Protein AF-A0A7S1GMF2-F1 (afdb_monomer_lite)

Sequence (152 aa):
KDNNDNNNSNNNSRNGNDNDNTVSCKKMVDQWVQRVVEALVEAIVDGGHGHALPLRMSVHAGSELGRHRSVVVVETAAKKLRNVLRTNHGNRITQPVSVGTHHRDMERRNNNNTARRREKKKKMMTTTTTTTTHRSKQNELDDDDDDDDDDD

Foldseek 3Di:
DDDDDDDPPPDPDDDDPPPPVVVVLVVVLVVVLVVVVVVVLCCVPVVVDDPPDPDDDDDAFDDPQLPDSRVVSQVVSLVVNVVCVVVCVPVSDPDDDDGDDDRVNVVVVVVVVVVVVVVVVVVVVVVVVVVVVVVPPPPDDPDDDDDDDDDD

Structure (mmCIF, N/CA/C/O backbone):
data_AF-A0A7S1GMF2-F1
#
_entry.id   AF-A0A7S1GMF2-F1
#
loop_
_atom_site.group_PDB
_atom_site.id
_atom_site.type_symbol
_atom_site.label_atom_id
_atom_site.label_alt_id
_atom_site.label_comp_id
_atom_site.label_asym_id
_atom_site.label_entity_id
_atom_site.label_seq_id
_atom_site.pdbx_PDB_ins_code
_atom_site.Cartn_x
_atom_site.Cartn_y
_atom_site.Cartn_z
_atom_site.occupancy
_atom_site.B_iso_or_equiv
_atom_site.auth_seq_id
_atom_site.auth_comp_id
_atom_site.auth_asym_id
_atom_site.auth_atom_id
_atom_site.pdbx_PDB_model_num
ATOM 1 N N . LYS A 1 1 ? 54.609 15.857 26.424 1.00 47.34 1 LYS A N 1
ATOM 2 C CA . LYS A 1 1 ? 53.405 15.068 26.070 1.00 47.34 1 LYS A CA 1
ATOM 3 C C . LYS A 1 1 ? 52.887 15.684 24.793 1.00 47.34 1 LYS A C 1
ATOM 5 O O . LYS A 1 1 ? 52.194 16.691 24.844 1.00 47.34 1 LYS A O 1
ATOM 10 N N . ASP A 1 2 ? 53.380 15.142 23.692 1.00 51.19 2 ASP A N 1
ATOM 11 C CA . ASP A 1 2 ? 53.156 15.624 22.339 1.00 51.19 2 ASP A CA 1
ATOM 12 C C . ASP A 1 2 ? 51.834 15.039 21.849 1.00 51.19 2 ASP A C 1
ATOM 14 O O . ASP A 1 2 ? 51.677 13.818 21.842 1.00 51.19 2 ASP A O 1
ATOM 18 N N . ASN A 1 3 ? 50.877 15.890 21.485 1.00 52.62 3 ASN A N 1
ATOM 19 C CA . ASN A 1 3 ? 49.625 15.442 20.885 1.00 52.62 3 ASN A CA 1
ATOM 20 C C . ASN A 1 3 ? 49.677 15.730 19.386 1.00 52.62 3 ASN A C 1
ATOM 22 O O . ASN A 1 3 ? 49.635 16.876 18.943 1.00 52.62 3 ASN A O 1
ATOM 26 N N . ASN A 1 4 ? 49.840 14.642 18.641 1.00 55.91 4 ASN A N 1
ATOM 27 C CA . ASN A 1 4 ? 49.896 14.557 17.195 1.00 55.91 4 ASN A CA 1
ATOM 28 C C . ASN A 1 4 ? 48.521 14.104 16.681 1.00 55.91 4 ASN A C 1
ATOM 30 O O . ASN A 1 4 ? 48.264 12.903 16.594 1.00 55.91 4 ASN A O 1
ATOM 34 N N . ASP A 1 5 ? 47.642 15.051 16.359 1.00 57.25 5 ASP A N 1
ATOM 35 C CA . ASP A 1 5 ? 46.330 14.758 15.775 1.00 57.25 5 ASP A CA 1
ATOM 36 C C . ASP A 1 5 ? 46.407 14.830 14.241 1.00 57.25 5 ASP A C 1
ATOM 38 O O . ASP A 1 5 ? 46.141 15.849 13.601 1.00 57.25 5 ASP A O 1
ATOM 42 N N . ASN A 1 6 ? 46.799 13.700 13.649 1.00 53.56 6 ASN A N 1
ATOM 43 C CA . ASN A 1 6 ? 46.755 13.439 12.211 1.00 53.56 6 ASN A CA 1
ATOM 44 C C . ASN A 1 6 ? 45.298 13.324 11.722 1.00 53.56 6 ASN A C 1
ATOM 46 O O . ASN A 1 6 ? 44.706 12.244 11.742 1.00 53.56 6 ASN A O 1
ATOM 50 N N . ASN A 1 7 ? 44.730 14.416 11.208 1.00 50.44 7 ASN A N 1
ATOM 51 C CA . ASN A 1 7 ? 43.455 14.394 10.485 1.00 50.44 7 ASN A CA 1
ATOM 52 C C . ASN A 1 7 ? 43.673 14.097 8.992 1.00 50.44 7 ASN A C 1
ATOM 54 O O . ASN A 1 7 ? 43.777 14.995 8.158 1.00 50.44 7 ASN A O 1
ATOM 58 N N . ASN A 1 8 ? 43.698 12.810 8.643 1.00 47.75 8 ASN A N 1
ATOM 59 C CA . ASN A 1 8 ? 43.629 12.331 7.262 1.00 47.75 8 ASN A CA 1
ATOM 60 C C . ASN A 1 8 ? 42.171 12.364 6.758 1.00 47.75 8 ASN A C 1
ATOM 62 O O . ASN A 1 8 ? 41.467 11.356 6.773 1.00 47.75 8 ASN A O 1
ATOM 66 N N . SER A 1 9 ? 41.701 13.540 6.334 1.00 46.06 9 SER A N 1
ATOM 67 C CA . SER A 1 9 ? 40.405 13.697 5.658 1.00 46.06 9 SER A CA 1
ATOM 68 C C . SER A 1 9 ? 40.548 13.433 4.162 1.00 46.06 9 SER A C 1
ATOM 70 O O . SER A 1 9 ? 40.660 14.362 3.367 1.00 46.06 9 SER A O 1
ATOM 72 N N . ASN A 1 10 ? 40.523 12.161 3.769 1.00 47.66 10 ASN A N 1
ATOM 73 C CA . ASN A 1 10 ? 40.473 11.768 2.363 1.00 47.66 10 ASN A CA 1
ATOM 74 C C . ASN A 1 10 ? 39.023 11.436 1.964 1.00 47.66 10 ASN A C 1
ATOM 76 O O . ASN A 1 10 ? 38.638 10.274 1.843 1.00 47.66 10 ASN A O 1
ATOM 80 N N . ASN A 1 11 ? 38.191 12.470 1.797 1.00 49.81 11 ASN A N 1
ATOM 81 C CA . ASN A 1 11 ? 36.831 12.323 1.276 1.00 49.81 11 ASN A CA 1
ATOM 82 C C . ASN A 1 11 ? 36.843 12.493 -0.246 1.00 49.81 11 ASN A C 1
ATOM 84 O O . ASN A 1 11 ? 36.820 13.604 -0.774 1.00 49.81 11 ASN A O 1
ATOM 88 N N . ASN A 1 12 ? 36.860 11.354 -0.942 1.00 46.38 12 ASN A N 1
ATOM 89 C CA . ASN A 1 12 ? 36.607 11.251 -2.375 1.00 46.38 12 ASN A CA 1
ATOM 90 C C . ASN A 1 12 ? 35.232 11.849 -2.713 1.00 46.38 12 ASN A C 1
ATOM 92 O O . ASN A 1 12 ? 34.189 11.226 -2.513 1.00 46.38 12 ASN A O 1
ATOM 96 N N . SER A 1 13 ? 35.250 13.062 -3.261 1.00 44.28 13 SER A N 1
ATOM 97 C CA . SER A 1 13 ? 34.088 13.747 -3.817 1.00 44.28 13 SER A CA 1
ATOM 98 C C . SER A 1 13 ? 33.723 13.136 -5.173 1.00 44.28 13 SER A C 1
ATOM 100 O O . SER A 1 13 ? 34.251 13.501 -6.222 1.00 44.28 13 SER A O 1
ATOM 102 N N . ARG A 1 14 ? 32.820 12.158 -5.151 1.00 52.12 14 ARG A N 1
ATOM 103 C CA . ARG A 1 14 ? 32.025 11.726 -6.306 1.00 52.12 14 ARG A CA 1
ATOM 104 C C . ARG A 1 14 ? 30.611 11.487 -5.794 1.00 52.12 14 ARG A C 1
ATOM 106 O O . ARG A 1 14 ? 30.434 10.535 -5.048 1.00 52.12 14 ARG A O 1
ATOM 113 N N . ASN A 1 15 ? 29.663 12.369 -6.132 1.00 47.38 15 ASN A N 1
ATOM 114 C CA . ASN A 1 15 ? 28.238 12.066 -6.386 1.00 47.38 15 ASN A CA 1
ATOM 115 C C . ASN A 1 15 ? 27.406 13.360 -6.439 1.00 47.38 15 ASN A C 1
ATOM 117 O O . ASN A 1 15 ? 26.922 13.844 -5.420 1.00 47.38 15 ASN A O 1
ATOM 121 N N . GLY A 1 16 ? 27.244 13.918 -7.643 1.00 46.31 16 GLY A N 1
ATOM 122 C CA . GLY A 1 16 ? 26.504 15.166 -7.876 1.00 46.31 16 GLY A CA 1
ATOM 123 C C . GLY A 1 16 ? 25.083 15.020 -8.436 1.00 46.31 16 GLY A C 1
ATOM 124 O O . GLY A 1 16 ? 24.374 16.014 -8.459 1.00 46.31 16 GLY A O 1
ATOM 125 N N . ASN A 1 17 ? 24.632 13.829 -8.860 1.00 51.97 17 ASN A N 1
ATOM 126 C CA . ASN A 1 17 ? 23.404 13.707 -9.677 1.00 51.97 17 ASN A CA 1
ATOM 127 C C . ASN A 1 17 ? 22.287 12.806 -9.103 1.00 51.97 17 ASN A C 1
ATOM 129 O O . ASN A 1 17 ? 21.201 12.752 -9.676 1.00 51.97 17 ASN A O 1
ATOM 133 N N . ASP A 1 18 ? 22.489 12.131 -7.967 1.00 55.88 18 ASP A N 1
ATOM 134 C CA . ASP A 1 18 ? 21.492 11.190 -7.411 1.00 55.88 18 ASP A CA 1
ATOM 135 C C . ASP A 1 18 ? 20.452 11.847 -6.477 1.00 55.88 18 ASP A C 1
ATOM 137 O O . ASP A 1 18 ? 19.441 11.238 -6.103 1.00 55.88 18 ASP A O 1
ATOM 141 N N . ASN A 1 19 ? 20.668 13.107 -6.092 1.00 57.34 19 ASN A N 1
ATOM 142 C CA . ASN A 1 19 ? 19.848 13.770 -5.076 1.00 57.34 19 ASN A CA 1
ATOM 143 C C . ASN A 1 19 ? 18.507 14.300 -5.617 1.00 57.34 19 ASN A C 1
ATOM 145 O O . ASN A 1 19 ? 17.500 14.200 -4.920 1.00 57.34 19 ASN A O 1
ATOM 149 N N . ASP A 1 20 ? 18.422 14.764 -6.865 1.00 59.22 20 ASP A N 1
ATOM 150 C CA . ASP A 1 20 ? 17.176 15.373 -7.367 1.00 59.22 20 ASP A CA 1
ATOM 151 C C . ASP A 1 20 ? 16.055 14.351 -7.613 1.00 59.22 20 ASP A C 1
ATOM 153 O O . ASP A 1 20 ? 14.899 14.552 -7.220 1.00 59.22 20 ASP A O 1
ATOM 157 N N . ASN A 1 21 ? 16.393 13.185 -8.170 1.00 58.94 21 ASN A N 1
ATOM 158 C CA . ASN A 1 21 ? 15.409 12.127 -8.415 1.00 58.94 21 ASN A CA 1
ATOM 159 C C . ASN A 1 21 ? 14.924 11.463 -7.118 1.00 58.94 21 ASN A C 1
ATOM 161 O O . ASN A 1 21 ? 13.754 11.078 -7.006 1.00 58.94 21 ASN A O 1
ATOM 165 N N . THR A 1 22 ? 15.794 11.352 -6.113 1.00 61.22 22 THR A N 1
ATOM 166 C CA . THR A 1 22 ? 15.423 10.794 -4.806 1.00 61.22 22 THR A CA 1
ATOM 167 C C . THR A 1 22 ? 14.557 11.761 -3.999 1.00 61.22 22 THR A C 1
ATOM 169 O O . THR A 1 22 ? 13.625 11.316 -3.322 1.00 61.22 22 THR A O 1
ATOM 172 N N . VAL A 1 23 ? 14.787 13.074 -4.106 1.00 61.94 23 VAL A N 1
ATOM 173 C CA . VAL A 1 23 ? 13.938 14.108 -3.486 1.00 61.94 23 VAL A CA 1
ATOM 174 C C . VAL A 1 23 ? 12.536 14.122 -4.106 1.00 61.94 23 VAL A C 1
ATOM 176 O O . VAL A 1 23 ? 11.550 14.199 -3.369 1.00 61.94 23 VAL A O 1
ATOM 179 N N . SER A 1 24 ? 12.422 13.966 -5.428 1.00 74.12 24 SER A N 1
ATOM 180 C CA . SER A 1 24 ? 11.127 13.903 -6.125 1.00 74.12 24 SER A CA 1
ATOM 181 C C . SER A 1 24 ? 10.275 12.704 -5.680 1.00 74.12 24 SER A C 1
ATOM 183 O O . SER A 1 24 ? 9.110 12.859 -5.302 1.00 74.12 24 SER A O 1
ATOM 185 N N . CYS A 1 25 ? 10.872 11.508 -5.606 1.00 76.25 25 CYS A N 1
ATOM 186 C CA . CYS A 1 25 ? 10.158 10.302 -5.174 1.00 76.25 25 CYS A CA 1
ATOM 187 C C . CYS A 1 25 ? 9.702 10.384 -3.709 1.00 76.25 25 CYS A C 1
ATOM 189 O O . CYS A 1 25 ? 8.600 9.950 -3.380 1.00 76.25 25 CYS A O 1
ATOM 191 N N . LYS A 1 26 ? 10.521 10.962 -2.819 1.00 83.19 26 LYS A N 1
ATOM 192 C CA . LYS A 1 26 ? 10.165 11.129 -1.399 1.00 83.19 26 LYS A CA 1
ATOM 193 C C . LYS A 1 26 ? 8.951 12.042 -1.218 1.00 83.19 26 LYS A C 1
ATOM 195 O O . LYS A 1 26 ? 8.027 11.657 -0.509 1.00 83.19 26 LYS A O 1
ATOM 200 N N . LYS A 1 27 ? 8.926 13.192 -1.904 1.00 87.38 27 LYS A N 1
ATOM 201 C CA . LYS A 1 27 ? 7.793 14.134 -1.870 1.00 87.38 27 LYS A CA 1
ATOM 202 C C . LYS A 1 27 ? 6.501 13.486 -2.369 1.00 87.38 27 LYS A C 1
ATOM 204 O O . LYS A 1 27 ? 5.459 13.635 -1.738 1.00 87.38 27 LYS A O 1
ATOM 209 N N . MET A 1 28 ? 6.579 12.728 -3.464 1.00 87.00 28 MET A N 1
ATOM 210 C CA . MET A 1 28 ? 5.437 11.982 -4.001 1.00 87.00 28 MET A CA 1
ATOM 211 C C . MET A 1 28 ? 4.890 10.971 -2.988 1.00 87.00 28 MET A C 1
ATOM 213 O O . MET A 1 28 ? 3.681 10.895 -2.779 1.00 87.00 28 MET A O 1
ATOM 217 N N . VAL A 1 29 ? 5.779 10.221 -2.332 1.00 92.19 29 VAL A N 1
ATOM 218 C CA . VAL A 1 29 ? 5.395 9.259 -1.294 1.00 92.19 29 VAL A CA 1
ATOM 219 C C . VAL A 1 29 ? 4.685 9.953 -0.131 1.00 92.19 29 VAL A C 1
ATOM 221 O O . VAL A 1 29 ? 3.663 9.455 0.331 1.00 92.19 29 VAL A O 1
ATOM 224 N N . ASP A 1 30 ? 5.192 11.096 0.330 1.00 92.44 30 ASP A N 1
ATOM 225 C CA . ASP A 1 30 ? 4.580 11.826 1.446 1.00 92.44 30 ASP A CA 1
ATOM 226 C C . ASP A 1 30 ? 3.169 12.312 1.101 1.00 92.44 30 ASP A C 1
ATOM 228 O O . ASP A 1 30 ? 2.238 12.119 1.882 1.00 92.44 30 ASP A O 1
ATOM 232 N N . GLN A 1 31 ? 2.977 12.838 -0.111 1.00 92.25 31 GLN A N 1
ATOM 233 C CA . GLN A 1 31 ? 1.653 13.229 -0.603 1.00 92.25 31 GLN A CA 1
ATOM 234 C C . GLN A 1 31 ? 0.685 12.044 -0.680 1.00 92.25 31 GLN A C 1
ATOM 236 O O . GLN A 1 31 ? -0.489 12.176 -0.340 1.00 92.25 31 GLN A O 1
ATOM 241 N N . TRP A 1 32 ? 1.165 10.879 -1.118 1.00 93.06 32 TRP A N 1
ATOM 242 C CA . TRP A 1 32 ? 0.355 9.665 -1.182 1.00 93.06 32 TRP A CA 1
ATOM 243 C C . TRP A 1 32 ? -0.083 9.190 0.194 1.00 93.06 32 TRP A C 1
ATOM 245 O O . TRP A 1 32 ? -1.263 8.916 0.394 1.00 93.06 32 TRP A O 1
ATOM 255 N N . VAL A 1 33 ? 0.857 9.107 1.137 1.00 93.44 33 VAL A N 1
ATOM 256 C CA . VAL A 1 33 ? 0.568 8.678 2.509 1.00 93.44 33 VAL A CA 1
ATOM 257 C C . VAL A 1 33 ? -0.452 9.615 3.147 1.00 93.44 33 VAL A C 1
ATOM 259 O O . VAL A 1 33 ? -1.418 9.131 3.729 1.00 93.44 33 VAL A O 1
ATOM 262 N N . GLN A 1 34 ? -0.286 10.929 2.979 1.00 93.25 34 GLN A N 1
ATOM 263 C CA . GLN A 1 34 ? -1.212 11.912 3.532 1.00 93.25 34 GLN A CA 1
ATOM 264 C C . GLN A 1 34 ? -2.638 11.717 3.003 1.00 93.25 34 GLN A C 1
ATOM 266 O O . GLN A 1 34 ? -3.564 11.571 3.796 1.00 93.25 34 GLN A O 1
ATOM 271 N N . ARG A 1 35 ? -2.807 11.632 1.677 1.00 93.12 35 ARG A N 1
ATOM 272 C CA . ARG A 1 35 ? -4.125 11.440 1.045 1.00 93.12 35 ARG A CA 1
ATOM 273 C C . ARG A 1 35 ? -4.786 10.127 1.448 1.00 93.12 35 ARG A C 1
ATOM 275 O O . ARG A 1 35 ? -5.992 10.070 1.641 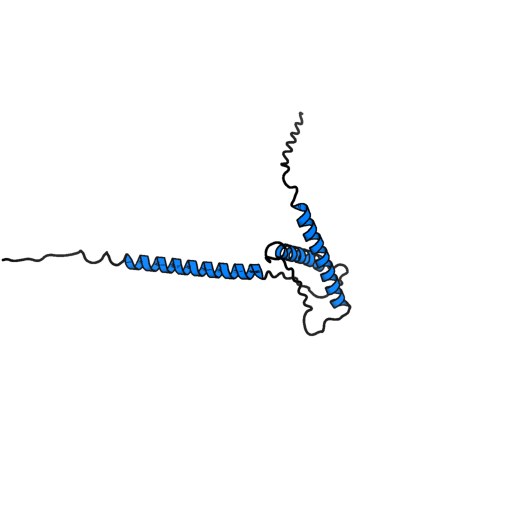1.00 93.12 35 ARG A O 1
ATOM 282 N N . VAL A 1 36 ? -3.991 9.067 1.572 1.00 92.38 36 VAL A N 1
ATOM 283 C CA . VAL A 1 36 ? -4.460 7.747 2.001 1.00 92.38 36 VAL A CA 1
ATOM 284 C C . VAL A 1 36 ? -4.975 7.783 3.435 1.00 92.38 36 VAL A C 1
ATOM 286 O O . VAL A 1 36 ? -6.029 7.224 3.716 1.00 92.38 36 VAL A O 1
ATOM 289 N N . VAL A 1 37 ? -4.245 8.426 4.345 1.00 90.81 37 VAL A N 1
ATOM 290 C CA . VAL A 1 37 ? -4.657 8.531 5.750 1.00 90.81 37 VAL A CA 1
ATOM 291 C C . VAL A 1 37 ? -5.900 9.401 5.883 1.00 90.81 37 VAL A C 1
ATOM 293 O O . VAL A 1 37 ? -6.812 9.030 6.610 1.00 90.81 37 VAL A O 1
ATOM 296 N N . GLU A 1 38 ? -5.960 10.519 5.167 1.00 90.19 38 GLU A N 1
ATOM 297 C CA . GLU A 1 38 ? -7.126 11.402 5.155 1.00 90.19 38 GLU A CA 1
ATOM 298 C C . GLU A 1 38 ? -8.382 10.664 4.680 1.00 90.19 38 GLU A C 1
ATOM 300 O O . GLU A 1 38 ? -9.345 10.576 5.437 1.00 90.19 38 GLU A O 1
ATOM 305 N N . ALA A 1 39 ? -8.317 10.010 3.516 1.00 89.25 39 ALA A N 1
ATOM 306 C CA . ALA A 1 39 ? -9.428 9.226 2.978 1.00 89.25 39 ALA A CA 1
ATOM 307 C C . ALA A 1 39 ? -9.826 8.051 3.889 1.00 89.25 39 ALA A C 1
ATOM 309 O O . ALA A 1 39 ? -11.004 7.726 4.019 1.00 89.25 39 ALA A O 1
ATOM 310 N N . LEU A 1 40 ? -8.850 7.397 4.532 1.00 87.69 40 LEU A N 1
ATOM 311 C CA . LEU A 1 40 ? -9.123 6.316 5.478 1.00 87.69 40 LEU A CA 1
ATOM 312 C C . LEU A 1 40 ? -9.898 6.830 6.691 1.00 87.69 40 LEU A C 1
ATOM 314 O O . LEU A 1 40 ? -10.838 6.183 7.141 1.00 87.69 40 LEU A O 1
ATOM 318 N N . VAL A 1 41 ? -9.483 7.968 7.239 1.00 87.81 41 VAL A N 1
ATOM 319 C CA . VAL A 1 41 ? -10.109 8.512 8.438 1.00 87.81 41 VAL A CA 1
ATOM 320 C C . VAL A 1 41 ? -11.478 9.109 8.131 1.00 87.81 41 VAL A C 1
ATOM 322 O O . VAL A 1 41 ? -12.388 8.904 8.924 1.00 87.81 41 VAL A O 1
ATOM 325 N N . GLU A 1 42 ? -11.644 9.776 6.991 1.00 87.31 42 GLU A N 1
ATOM 326 C CA . GLU A 1 42 ? -12.950 10.221 6.489 1.00 87.31 42 GLU A CA 1
ATOM 327 C C . GLU A 1 42 ? -13.912 9.031 6.379 1.00 87.31 42 GLU A C 1
ATOM 329 O O . GLU A 1 42 ? -14.986 9.036 6.974 1.00 87.31 42 GLU A O 1
ATOM 334 N N . ALA A 1 43 ? -13.476 7.935 5.747 1.00 85.25 43 ALA A N 1
ATOM 335 C CA . ALA A 1 43 ? -14.290 6.729 5.633 1.00 85.25 43 ALA A CA 1
ATOM 336 C C . ALA A 1 43 ? -14.696 6.145 7.000 1.00 85.25 43 ALA A C 1
ATOM 338 O O . ALA A 1 43 ? -15.823 5.669 7.129 1.00 85.25 43 ALA A O 1
ATOM 339 N N . ILE A 1 44 ? -13.797 6.188 7.995 1.00 83.81 44 ILE A N 1
ATOM 340 C CA . ILE A 1 44 ? -14.040 5.686 9.359 1.00 83.81 44 ILE A CA 1
ATOM 341 C C . ILE A 1 44 ? -14.989 6.582 10.153 1.00 83.81 44 ILE A C 1
ATOM 343 O O . ILE A 1 44 ? -15.884 6.077 10.831 1.00 83.81 44 ILE A O 1
ATOM 347 N N . VAL A 1 45 ? -14.770 7.895 10.114 1.00 82.50 45 VAL A N 1
ATOM 348 C CA . VAL A 1 45 ? -15.491 8.861 10.952 1.00 82.50 45 VAL A CA 1
ATOM 349 C C . VAL A 1 45 ? -16.862 9.176 10.369 1.00 82.50 45 VAL A C 1
ATOM 351 O O . VAL A 1 45 ? -17.846 9.149 11.104 1.00 82.50 45 VAL A O 1
ATOM 354 N N . ASP A 1 46 ? -16.940 9.408 9.060 1.00 80.56 46 ASP A N 1
ATOM 355 C CA . ASP A 1 46 ? -18.181 9.820 8.398 1.00 80.56 46 ASP A CA 1
ATOM 356 C C . ASP A 1 46 ? -19.078 8.621 8.040 1.00 80.56 46 ASP A C 1
ATOM 358 O O . ASP A 1 46 ? -20.193 8.785 7.548 1.00 80.56 46 ASP A O 1
ATOM 362 N N . GLY A 1 47 ? -18.628 7.393 8.332 1.00 70.19 47 GLY A N 1
ATOM 363 C CA . GLY A 1 47 ? -19.479 6.202 8.330 1.00 70.19 47 GLY A CA 1
ATOM 364 C C . GLY A 1 47 ? -19.906 5.714 6.943 1.00 70.19 47 GLY A C 1
ATOM 365 O O . GLY A 1 4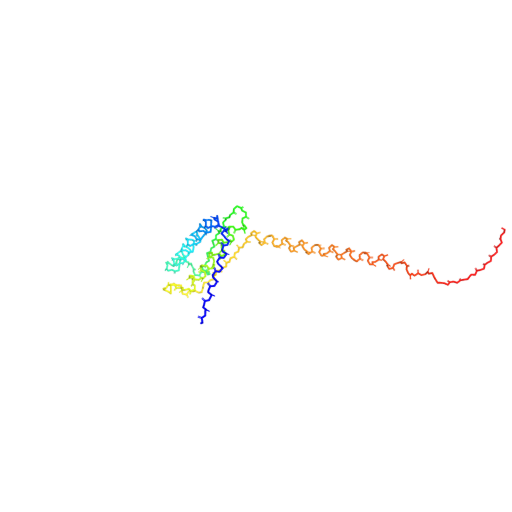7 ? -20.898 4.999 6.822 1.00 70.19 47 GLY A O 1
ATOM 366 N N . GLY A 1 48 ? -19.154 6.053 5.891 1.00 66.94 48 GLY A N 1
ATOM 367 C CA . GLY A 1 48 ? -19.459 5.661 4.507 1.00 66.94 48 GLY A CA 1
ATOM 368 C C . GLY A 1 48 ? -19.234 4.176 4.183 1.00 66.94 48 GLY A C 1
ATOM 369 O O . GLY A 1 48 ? -19.550 3.727 3.080 1.00 66.94 48 GLY A O 1
ATOM 370 N N . HIS A 1 49 ? -18.680 3.395 5.113 1.00 67.81 49 HIS A N 1
ATOM 371 C CA . HIS A 1 49 ? -18.427 1.970 4.925 1.00 67.81 49 HIS A CA 1
ATOM 372 C C . HIS A 1 49 ? -19.530 1.107 5.559 1.00 67.81 49 HIS A C 1
ATOM 374 O O . HIS A 1 49 ? -19.779 1.140 6.764 1.00 67.81 49 HIS A O 1
ATOM 380 N N . GLY A 1 50 ? -20.219 0.313 4.738 1.00 65.00 50 GLY A N 1
ATOM 381 C CA . GLY A 1 50 ? -21.264 -0.592 5.223 1.00 65.00 50 GLY A CA 1
ATOM 382 C C . GLY A 1 50 ? -20.732 -1.673 6.177 1.00 65.00 50 GLY A C 1
ATOM 383 O O . GLY A 1 50 ? -19.550 -2.004 6.176 1.00 65.00 50 GLY A O 1
ATOM 384 N N . HIS A 1 51 ? -21.628 -2.289 6.951 1.00 66.25 51 HIS A N 1
ATOM 385 C CA . HIS A 1 51 ? -21.304 -3.319 7.955 1.00 66.25 51 HIS A CA 1
ATOM 386 C C . HIS A 1 51 ? -20.793 -4.661 7.399 1.00 66.25 51 HIS A C 1
ATOM 388 O O . HIS A 1 51 ? -20.442 -5.550 8.170 1.00 66.25 51 HIS A O 1
ATOM 394 N N . ALA A 1 52 ? -20.795 -4.853 6.080 1.00 63.59 52 ALA A N 1
ATOM 395 C CA . ALA A 1 52 ? -20.665 -6.184 5.498 1.00 63.59 52 ALA A CA 1
ATOM 396 C C . ALA A 1 52 ? -19.218 -6.704 5.424 1.00 63.59 52 ALA A C 1
ATOM 398 O O . ALA A 1 52 ? -19.028 -7.918 5.409 1.00 63.59 52 ALA A O 1
ATOM 399 N N . LEU A 1 53 ? -18.198 -5.834 5.357 1.00 67.44 53 LEU A N 1
ATOM 400 C CA . LEU A 1 53 ? -16.803 -6.236 5.123 1.00 67.44 53 LEU A CA 1
ATOM 401 C C . LEU A 1 53 ? -15.797 -5.232 5.722 1.00 67.44 53 LEU A C 1
ATOM 403 O O . LEU A 1 53 ? -16.108 -4.044 5.806 1.00 67.44 53 LEU A O 1
ATOM 407 N N . PRO A 1 54 ? -14.571 -5.668 6.080 1.00 78.25 54 PRO A N 1
ATOM 408 C CA . PRO A 1 54 ? -13.502 -4.757 6.479 1.00 78.25 54 PRO A CA 1
ATOM 409 C C . PRO A 1 54 ? -13.229 -3.716 5.389 1.00 78.25 54 PRO A C 1
ATOM 411 O O . PRO A 1 54 ? -13.108 -4.069 4.211 1.00 78.25 54 PRO A O 1
ATOM 414 N N . LEU A 1 55 ? -13.080 -2.448 5.780 1.00 84.31 55 LEU A N 1
ATOM 415 C CA . LEU A 1 55 ? -12.728 -1.374 4.855 1.00 84.31 55 LEU A CA 1
ATOM 416 C C . LEU A 1 55 ? -11.404 -1.705 4.152 1.00 84.31 55 LEU A C 1
ATOM 418 O O . LEU A 1 55 ? -10.363 -1.866 4.793 1.00 84.31 55 LEU A O 1
ATOM 422 N N . ARG A 1 56 ? -11.438 -1.802 2.819 1.00 88.00 56 ARG A N 1
ATOM 423 C CA . ARG A 1 56 ? -10.262 -2.123 2.005 1.00 88.00 56 ARG A CA 1
ATOM 424 C C . ARG A 1 56 ? -9.999 -1.029 0.984 1.00 88.00 56 ARG A C 1
ATOM 426 O O . ARG A 1 56 ? -10.841 -0.740 0.144 1.00 88.00 56 ARG A O 1
ATOM 433 N N . MET A 1 57 ? -8.785 -0.492 1.006 1.00 89.31 57 MET A N 1
ATOM 434 C CA . MET A 1 57 ? -8.299 0.480 0.029 1.00 89.31 57 MET A CA 1
ATOM 435 C C . MET A 1 57 ? -7.138 -0.119 -0.766 1.00 89.31 57 MET A C 1
ATOM 437 O O . MET A 1 57 ? -6.300 -0.839 -0.224 1.00 89.31 57 MET A O 1
ATOM 441 N N . SER A 1 58 ? -7.094 0.136 -2.073 1.00 91.56 58 SER A N 1
ATOM 442 C CA . SER A 1 58 ? -6.036 -0.357 -2.961 1.00 91.56 58 SER A CA 1
ATOM 443 C C . SER A 1 58 ? -5.469 0.790 -3.784 1.00 91.56 58 SER A C 1
ATOM 445 O O . SER A 1 58 ? -6.167 1.379 -4.604 1.00 91.56 58 SER A O 1
ATOM 447 N N . VAL A 1 59 ? -4.188 1.089 -3.571 1.00 91.12 59 VAL A N 1
ATOM 448 C CA . VAL A 1 59 ? -3.471 2.174 -4.248 1.00 91.12 59 VAL A CA 1
ATOM 449 C C . VAL A 1 59 ? -2.485 1.573 -5.240 1.00 91.12 59 VAL A C 1
ATOM 451 O O . VAL A 1 59 ? -1.741 0.651 -4.907 1.00 91.12 59 VAL A O 1
ATOM 454 N N . HIS A 1 60 ? -2.484 2.086 -6.467 1.00 90.88 60 HIS A N 1
ATOM 455 C CA . HIS A 1 60 ? -1.689 1.546 -7.565 1.00 90.88 60 HIS A CA 1
ATOM 456 C C . HIS A 1 60 ? -0.633 2.557 -8.007 1.00 90.88 60 HIS A C 1
ATOM 458 O O . HIS A 1 60 ? -0.976 3.681 -8.358 1.00 90.88 60 HIS A O 1
ATOM 464 N N . ALA A 1 61 ? 0.636 2.140 -8.043 1.00 87.81 61 ALA A N 1
ATOM 465 C CA . ALA A 1 61 ? 1.735 2.923 -8.607 1.00 87.81 61 ALA A CA 1
ATOM 466 C C . ALA A 1 61 ? 2.182 2.346 -9.947 1.00 87.81 61 ALA A C 1
ATOM 468 O O . ALA A 1 61 ? 2.609 1.194 -10.028 1.00 87.81 61 ALA A O 1
ATOM 469 N N . GLY A 1 62 ? 2.106 3.167 -10.993 1.00 86.38 62 GLY A N 1
ATOM 470 C CA . GLY A 1 62 ? 2.573 2.832 -12.331 1.00 86.38 62 GLY A CA 1
ATOM 471 C C . GLY A 1 62 ? 3.926 3.466 -12.634 1.00 86.38 62 GLY A C 1
ATOM 472 O O . GLY A 1 62 ? 4.195 4.608 -12.279 1.00 86.38 62 GLY A O 1
ATOM 473 N N . SER A 1 63 ? 4.784 2.724 -13.324 1.00 85.31 63 SER A N 1
ATOM 474 C CA . SER A 1 63 ? 5.955 3.264 -14.021 1.00 85.31 63 SER A CA 1
ATOM 475 C C . SER A 1 63 ? 6.111 2.490 -15.321 1.00 85.31 63 SER A C 1
ATOM 477 O O . SER A 1 63 ? 5.793 1.306 -15.307 1.00 85.31 63 SER A O 1
ATOM 479 N N . GLU A 1 64 ? 6.663 3.087 -16.376 1.00 82.88 64 GLU A N 1
ATOM 480 C CA . GLU A 1 64 ? 6.784 2.475 -17.720 1.00 82.88 64 GLU A CA 1
ATOM 481 C C . GLU A 1 64 ? 7.181 0.986 -17.729 1.00 82.88 64 GLU A C 1
ATOM 483 O O . GLU A 1 64 ? 6.579 0.194 -18.441 1.00 82.88 64 GLU A O 1
ATOM 488 N N . LEU A 1 65 ? 8.160 0.585 -16.908 1.00 77.06 65 LEU A N 1
ATOM 489 C CA . LEU A 1 65 ? 8.630 -0.806 -16.821 1.00 77.06 65 LEU A CA 1
ATOM 490 C C . LEU A 1 65 ? 8.205 -1.549 -15.544 1.00 77.06 65 LEU A C 1
ATOM 492 O O . LEU A 1 65 ? 8.651 -2.673 -15.336 1.00 77.06 65 LEU A O 1
ATOM 496 N N . GLY A 1 66 ? 7.442 -0.913 -14.650 1.00 73.56 66 GLY A N 1
ATOM 497 C CA . GLY A 1 66 ? 6.906 -1.528 -13.421 1.00 73.56 66 GLY A CA 1
ATOM 498 C C . GLY A 1 66 ? 7.918 -2.106 -12.412 1.00 73.56 66 GLY A C 1
ATOM 499 O O . GLY A 1 66 ? 7.540 -2.901 -11.557 1.00 73.56 66 GLY A O 1
ATOM 500 N N . ARG A 1 67 ? 9.217 -1.776 -12.517 1.00 76.94 67 ARG A N 1
ATOM 501 C CA . ARG A 1 67 ? 10.297 -2.519 -11.821 1.00 76.94 67 ARG A CA 1
ATOM 502 C C . ARG A 1 67 ? 11.113 -1.743 -10.797 1.00 76.94 67 ARG A C 1
ATOM 504 O O . ARG A 1 67 ? 11.523 -2.324 -9.804 1.00 76.94 67 ARG A O 1
ATOM 511 N N . HIS A 1 68 ? 11.402 -0.471 -11.059 1.00 81.00 68 HIS A N 1
ATOM 512 C CA . HIS A 1 68 ? 12.356 0.294 -10.246 1.00 81.00 68 HIS A CA 1
ATOM 513 C C . HIS A 1 68 ? 11.638 1.416 -9.497 1.00 81.00 68 HIS A C 1
ATOM 515 O O . HIS A 1 68 ? 11.506 1.362 -8.281 1.00 81.00 68 HIS A O 1
ATOM 521 N N . ARG A 1 69 ? 11.080 2.390 -10.225 1.00 83.69 69 ARG A N 1
ATOM 522 C CA . ARG A 1 69 ? 10.415 3.558 -9.623 1.00 83.69 69 ARG A CA 1
ATOM 523 C C . ARG A 1 69 ? 9.153 3.179 -8.842 1.00 83.69 69 ARG A C 1
ATOM 525 O O . ARG A 1 69 ? 9.050 3.500 -7.667 1.00 83.69 69 ARG A O 1
ATOM 532 N N . SER A 1 70 ? 8.225 2.4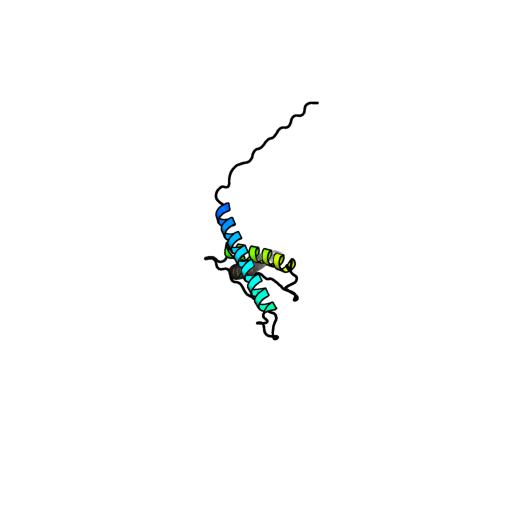58 -9.469 1.00 88.56 70 SER A N 1
ATOM 533 C CA . SER A 1 70 ? 6.957 2.049 -8.836 1.00 88.56 70 SER A CA 1
ATOM 534 C C . SER A 1 70 ? 7.169 1.156 -7.612 1.00 88.56 70 SER A C 1
ATOM 536 O O . SER A 1 70 ? 6.548 1.394 -6.584 1.00 88.56 70 SER A O 1
ATOM 538 N N . VAL A 1 71 ? 8.091 0.191 -7.688 1.00 88.69 71 VAL A N 1
ATOM 539 C CA . VAL A 1 71 ? 8.455 -0.686 -6.560 1.00 88.69 71 VAL A CA 1
ATOM 540 C C . VAL A 1 71 ? 9.011 0.126 -5.390 1.00 88.69 71 VAL A C 1
ATOM 542 O O . VAL A 1 71 ? 8.531 -0.005 -4.269 1.00 88.69 71 VAL A O 1
ATOM 545 N N . VAL A 1 72 ? 9.974 1.021 -5.646 1.00 89.69 72 VAL A N 1
ATOM 546 C CA . VAL A 1 72 ? 10.564 1.869 -4.596 1.00 89.69 72 VAL A CA 1
ATOM 547 C C . VAL A 1 72 ? 9.513 2.776 -3.959 1.00 89.69 72 VAL A C 1
ATOM 549 O O . VAL A 1 72 ? 9.487 2.911 -2.735 1.00 89.69 72 VAL A O 1
ATOM 552 N N . VAL A 1 73 ? 8.628 3.374 -4.761 1.00 90.69 73 VAL A N 1
ATOM 553 C CA . VAL A 1 73 ? 7.542 4.230 -4.263 1.00 90.69 73 VAL A CA 1
ATOM 554 C C . VAL A 1 73 ? 6.580 3.433 -3.385 1.00 90.69 73 VAL A C 1
ATOM 556 O O . VAL A 1 73 ? 6.299 3.868 -2.272 1.00 90.69 73 VAL A O 1
ATOM 559 N N . VAL A 1 74 ? 6.125 2.258 -3.830 1.00 92.81 74 VAL A N 1
ATOM 560 C CA . VAL A 1 74 ? 5.186 1.406 -3.078 1.00 92.81 74 VAL A CA 1
ATOM 561 C C . VAL A 1 74 ? 5.793 0.937 -1.759 1.00 92.81 74 VAL A C 1
ATOM 563 O O . VAL A 1 74 ? 5.153 1.067 -0.718 1.00 92.81 74 VAL A O 1
ATOM 566 N N . GLU A 1 75 ? 7.036 0.458 -1.771 1.00 92.38 75 GLU A N 1
ATOM 567 C CA . GLU A 1 75 ? 7.721 -0.002 -0.559 1.00 92.38 75 GLU A CA 1
ATOM 568 C C . GLU A 1 75 ? 7.954 1.137 0.437 1.00 92.38 75 GLU A C 1
ATOM 570 O O . GLU A 1 75 ? 7.664 1.013 1.632 1.00 92.38 75 GLU A O 1
ATOM 575 N N . THR A 1 76 ? 8.421 2.289 -0.052 1.00 93.12 76 THR A N 1
ATOM 576 C CA . THR A 1 76 ? 8.663 3.460 0.801 1.00 93.12 76 THR A CA 1
ATOM 577 C C . THR A 1 76 ? 7.351 4.004 1.368 1.00 93.12 76 THR A C 1
ATOM 579 O O . THR A 1 76 ? 7.285 4.317 2.559 1.00 93.12 76 THR A O 1
ATOM 582 N N . ALA A 1 77 ? 6.296 4.071 0.551 1.00 93.75 77 ALA A N 1
ATOM 583 C CA . ALA A 1 77 ? 4.970 4.506 0.974 1.00 93.75 77 ALA A CA 1
ATOM 584 C C . ALA A 1 77 ? 4.361 3.555 1.996 1.00 93.75 77 ALA A C 1
ATOM 586 O O . ALA A 1 77 ? 3.907 4.012 3.038 1.00 93.75 77 ALA A O 1
ATOM 587 N N . ALA A 1 78 ? 4.414 2.242 1.770 1.00 94.50 78 ALA A N 1
ATOM 588 C CA . ALA A 1 78 ? 3.894 1.266 2.718 1.00 94.50 78 ALA A CA 1
ATOM 589 C C . ALA A 1 78 ? 4.647 1.308 4.051 1.00 94.50 78 ALA A C 1
ATOM 591 O O . ALA A 1 78 ? 4.023 1.253 5.110 1.00 94.50 78 ALA A O 1
ATOM 592 N N . LYS A 1 79 ? 5.979 1.460 4.028 1.00 94.94 79 LYS A N 1
ATOM 593 C CA . LYS A 1 79 ? 6.781 1.610 5.249 1.00 94.94 79 LYS A CA 1
ATOM 594 C C . LYS A 1 79 ? 6.385 2.862 6.034 1.00 94.94 79 LYS A C 1
ATOM 596 O O . LYS A 1 79 ? 6.158 2.770 7.239 1.00 94.94 79 LYS A O 1
ATOM 601 N N . LYS A 1 80 ? 6.270 4.014 5.364 1.00 94.38 80 LYS A N 1
ATOM 602 C CA . LYS A 1 80 ? 5.836 5.266 6.005 1.00 94.38 80 LYS A CA 1
ATOM 603 C C . LYS A 1 80 ? 4.395 5.178 6.505 1.00 94.38 80 LYS A C 1
ATOM 605 O O . LYS A 1 80 ? 4.145 5.523 7.652 1.00 94.38 80 LYS A O 1
ATOM 610 N N . LEU A 1 81 ? 3.479 4.644 5.702 1.00 93.38 81 LEU A N 1
ATOM 611 C CA . LEU A 1 81 ? 2.077 4.469 6.069 1.00 93.38 81 LEU A CA 1
ATOM 612 C C . LEU A 1 81 ? 1.926 3.571 7.299 1.00 93.38 81 LEU A C 1
ATOM 614 O O . LEU A 1 81 ? 1.211 3.929 8.226 1.00 93.38 81 LEU A O 1
ATOM 618 N N . ARG A 1 82 ? 2.654 2.448 7.366 1.00 92.81 82 ARG A N 1
ATOM 619 C CA . ARG A 1 82 ? 2.685 1.596 8.567 1.00 92.81 82 ARG A CA 1
ATOM 620 C C . ARG A 1 82 ? 3.136 2.371 9.799 1.00 92.81 82 ARG A C 1
ATOM 622 O O . ARG A 1 82 ? 2.548 2.188 10.856 1.00 92.81 82 ARG A O 1
ATOM 629 N N . ASN A 1 83 ? 4.159 3.217 9.679 1.00 92.56 83 ASN A N 1
ATOM 630 C CA . ASN A 1 83 ? 4.616 4.034 10.801 1.00 92.56 83 ASN A CA 1
ATOM 631 C C . ASN A 1 83 ? 3.540 5.038 11.229 1.00 92.56 83 ASN A C 1
ATOM 633 O O . ASN A 1 83 ? 3.216 5.090 12.406 1.00 92.56 83 ASN A O 1
ATOM 637 N N . VAL A 1 84 ? 2.938 5.766 10.284 1.00 91.19 84 VAL A N 1
ATOM 638 C CA . VAL A 1 84 ? 1.879 6.749 10.575 1.00 91.19 84 VAL A CA 1
ATOM 639 C C . VAL A 1 84 ? 0.667 6.090 11.241 1.00 91.19 84 VAL A C 1
ATOM 641 O O . VAL A 1 84 ? 0.189 6.575 12.263 1.00 91.19 84 VAL A O 1
ATOM 644 N N . LEU A 1 85 ? 0.210 4.951 10.713 1.00 90.06 85 LEU A N 1
ATOM 645 C CA . LEU A 1 85 ? -0.923 4.208 11.272 1.00 90.06 85 LEU A CA 1
ATOM 646 C C . LEU A 1 85 ? -0.612 3.612 12.650 1.00 90.06 85 LEU A C 1
ATOM 648 O O . LEU A 1 85 ? -1.498 3.555 13.494 1.00 90.06 85 LEU A O 1
ATOM 652 N N . ARG A 1 86 ? 0.637 3.195 12.904 1.00 88.94 86 ARG A N 1
ATOM 653 C CA . ARG A 1 86 ? 1.071 2.711 14.226 1.00 88.94 86 ARG A CA 1
ATOM 654 C C . ARG A 1 86 ? 1.144 3.822 15.260 1.00 88.94 86 ARG A C 1
ATOM 656 O O . ARG A 1 86 ? 0.793 3.580 16.407 1.00 88.94 86 ARG A O 1
ATOM 663 N N . THR A 1 87 ? 1.598 5.012 14.870 1.00 89.19 87 THR A N 1
ATOM 664 C CA . THR A 1 87 ? 1.603 6.166 15.775 1.00 89.19 87 THR A CA 1
ATOM 665 C C . THR A 1 87 ? 0.179 6.593 16.135 1.00 89.19 87 THR A C 1
ATOM 667 O O . THR A 1 87 ? -0.020 7.142 17.212 1.00 89.19 87 THR A O 1
ATOM 670 N N . ASN A 1 88 ? -0.800 6.322 15.257 1.00 83.38 88 ASN A N 1
ATOM 671 C CA . ASN A 1 88 ? -2.230 6.574 15.463 1.00 83.38 88 ASN A CA 1
ATOM 672 C C . ASN A 1 88 ? -2.501 7.952 16.086 1.00 83.38 88 ASN A C 1
ATOM 674 O O . ASN A 1 88 ? -3.097 8.071 17.157 1.00 83.38 88 ASN A O 1
ATOM 678 N N . HIS A 1 89 ? -2.007 9.010 15.437 1.00 77.62 89 HIS A N 1
ATOM 679 C CA . HIS A 1 89 ? -2.127 10.368 15.960 1.00 77.62 89 HIS A CA 1
ATOM 680 C C . HIS A 1 89 ? -3.595 10.712 16.272 1.00 77.62 89 HIS A C 1
ATOM 682 O O . HIS A 1 89 ? -4.446 10.743 15.382 1.00 77.62 89 HIS A O 1
ATOM 688 N N . GLY A 1 90 ? -3.879 10.966 17.553 1.00 74.19 90 GLY A N 1
ATOM 689 C CA . GLY A 1 90 ? -5.217 11.308 18.040 1.00 74.19 90 GLY A CA 1
ATOM 690 C C . GLY A 1 90 ? -6.164 10.122 18.242 1.00 74.19 90 GLY A C 1
ATOM 691 O O . GLY A 1 90 ? -7.360 10.358 18.360 1.00 74.19 90 GLY A O 1
ATOM 692 N N . ASN A 1 91 ? -5.668 8.874 18.257 1.00 81.88 91 ASN A N 1
ATOM 693 C CA . ASN A 1 91 ? -6.465 7.652 18.458 1.00 81.88 91 ASN A CA 1
ATOM 694 C C . ASN A 1 91 ? -7.721 7.572 17.571 1.00 81.88 91 ASN A C 1
ATOM 696 O O . ASN A 1 91 ? -8.746 7.014 17.959 1.00 81.88 91 ASN A O 1
ATOM 700 N N . ARG A 1 92 ? -7.640 8.145 16.364 1.00 80.81 92 ARG A N 1
ATOM 701 C CA . ARG A 1 92 ? -8.776 8.267 15.436 1.00 80.81 92 ARG A CA 1
ATOM 702 C C . ARG A 1 92 ? -9.165 6.922 14.830 1.00 80.81 92 ARG A C 1
ATOM 704 O O . ARG A 1 92 ? -10.304 6.735 14.421 1.00 80.81 92 ARG A O 1
ATOM 711 N N . ILE A 1 93 ? -8.215 5.994 14.765 1.00 82.31 93 ILE A N 1
ATOM 712 C CA . ILE A 1 93 ? -8.417 4.650 14.238 1.00 82.31 93 ILE A CA 1
ATOM 713 C C . ILE A 1 93 ? -8.579 3.701 15.426 1.00 82.31 93 ILE A C 1
ATOM 715 O O . ILE A 1 93 ? -7.624 3.442 16.158 1.00 82.31 93 ILE A O 1
ATOM 719 N N . THR A 1 94 ? -9.797 3.197 15.617 1.00 80.56 94 THR A N 1
ATOM 720 C CA . THR A 1 94 ? -10.150 2.259 16.699 1.00 80.56 94 THR A CA 1
ATOM 721 C C . THR A 1 94 ? -10.018 0.796 16.279 1.00 80.56 94 THR A C 1
ATOM 723 O O . THR A 1 94 ? -9.848 -0.084 17.120 1.00 80.56 94 THR A O 1
ATOM 726 N N . GLN A 1 95 ? -10.082 0.525 14.976 1.00 79.50 95 GLN A N 1
ATOM 727 C CA . GLN A 1 95 ? -10.018 -0.818 14.410 1.00 79.50 95 GLN A CA 1
ATOM 728 C C . GLN A 1 95 ? -8.587 -1.189 13.992 1.00 79.50 95 GLN A C 1
ATOM 730 O O . GLN A 1 95 ? -7.813 -0.319 13.589 1.00 79.50 95 GLN A O 1
ATOM 735 N N . PRO A 1 96 ? -8.207 -2.477 14.042 1.00 83.94 96 PRO A N 1
ATOM 736 C CA . PRO A 1 96 ? -6.901 -2.914 13.564 1.00 83.94 96 PRO A CA 1
ATOM 737 C C . PRO A 1 96 ? -6.772 -2.699 12.050 1.00 83.94 96 PRO A C 1
ATOM 739 O O . PRO A 1 96 ? -7.631 -3.114 11.274 1.00 83.94 96 PRO A O 1
ATOM 742 N N . VAL A 1 97 ? -5.660 -2.098 11.619 1.00 86.88 97 VAL A N 1
ATOM 743 C CA . VAL A 1 97 ? -5.368 -1.836 10.201 1.00 86.88 97 VAL A CA 1
ATOM 744 C C . VAL A 1 97 ? -4.155 -2.644 9.754 1.00 86.88 97 VAL A C 1
ATOM 746 O O . VAL A 1 97 ? -3.159 -2.757 10.470 1.00 86.88 97 VAL A O 1
ATOM 749 N N . SER A 1 98 ? -4.220 -3.189 8.538 1.00 90.25 98 SER A N 1
ATOM 750 C CA . SER A 1 98 ? -3.107 -3.891 7.897 1.00 90.25 98 SER A CA 1
ATOM 751 C C . SER A 1 98 ? -2.721 -3.219 6.577 1.00 90.25 98 SER A C 1
ATOM 753 O O . SER A 1 98 ? -3.569 -2.693 5.860 1.00 90.25 98 SER A O 1
ATOM 755 N N . VAL A 1 99 ? -1.421 -3.219 6.259 1.00 92.81 99 VAL A N 1
ATOM 756 C CA . VAL A 1 99 ? -0.877 -2.620 5.028 1.00 92.81 99 VAL A CA 1
ATOM 757 C C . VAL A 1 99 ? 0.026 -3.627 4.324 1.00 92.81 99 VAL A C 1
ATOM 759 O O . VAL A 1 99 ? 1.126 -3.935 4.803 1.00 92.81 99 VAL A O 1
ATOM 762 N N . GLY A 1 100 ? -0.428 -4.108 3.168 1.00 92.75 100 GLY A N 1
ATOM 763 C CA . GLY A 1 100 ? 0.324 -4.984 2.271 1.00 92.75 100 GLY A CA 1
ATOM 764 C C . GLY A 1 100 ? 0.909 -4.240 1.070 1.00 92.75 100 GLY A C 1
ATOM 765 O O . GLY A 1 100 ? 0.408 -3.188 0.678 1.00 92.75 100 GLY A O 1
ATOM 766 N N . THR A 1 101 ? 1.958 -4.808 0.477 1.00 93.50 101 THR A N 1
ATOM 767 C CA . THR A 1 101 ? 2.485 -4.410 -0.836 1.00 93.50 101 THR A CA 1
ATOM 768 C C . THR A 1 101 ? 2.361 -5.585 -1.799 1.00 93.50 101 THR A C 1
ATOM 770 O O . THR A 1 101 ? 2.434 -6.743 -1.390 1.00 93.50 101 THR A O 1
ATOM 773 N N . HIS A 1 102 ? 2.128 -5.297 -3.078 1.00 90.31 102 HIS A N 1
ATOM 774 C CA . HIS A 1 102 ? 2.021 -6.314 -4.122 1.00 90.31 102 HIS A CA 1
ATOM 775 C C . HIS A 1 102 ? 2.671 -5.807 -5.411 1.00 90.31 102 HIS A C 1
ATOM 777 O O . HIS A 1 102 ? 2.346 -4.722 -5.898 1.00 90.31 102 HIS A O 1
ATOM 783 N N . HIS A 1 103 ? 3.593 -6.599 -5.968 1.00 89.75 103 HIS A N 1
ATOM 784 C CA . HIS A 1 103 ? 4.424 -6.215 -7.112 1.00 89.75 103 HIS A CA 1
ATOM 785 C C . HIS A 1 103 ? 4.113 -7.080 -8.334 1.00 89.75 103 HIS A C 1
ATOM 787 O O . HIS A 1 103 ? 4.805 -8.064 -8.614 1.00 89.75 103 HIS A O 1
ATOM 793 N N . ARG A 1 104 ? 3.093 -6.667 -9.093 1.00 83.06 104 ARG A N 1
ATOM 794 C CA . ARG A 1 104 ? 2.544 -7.413 -10.241 1.00 83.06 104 ARG A CA 1
ATOM 795 C C . ARG A 1 104 ? 3.612 -7.933 -11.215 1.00 83.06 104 ARG A C 1
ATOM 797 O O . ARG A 1 104 ? 3.594 -9.105 -11.591 1.00 83.06 104 ARG A O 1
ATOM 804 N N . ASP A 1 105 ? 4.559 -7.082 -11.608 1.00 76.94 105 ASP A N 1
ATOM 805 C CA . ASP A 1 105 ? 5.545 -7.425 -12.644 1.00 76.94 105 ASP A CA 1
ATOM 806 C C . ASP A 1 105 ? 6.735 -8.239 -12.118 1.00 76.94 105 ASP A C 1
ATOM 808 O O . ASP A 1 105 ? 7.338 -9.020 -12.862 1.00 76.94 105 ASP A O 1
ATOM 812 N N . MET A 1 106 ? 7.068 -8.102 -10.831 1.00 72.25 106 MET A N 1
ATOM 813 C CA . MET A 1 106 ? 8.142 -8.885 -10.213 1.00 72.25 106 MET A CA 1
ATOM 814 C C . MET A 1 106 ? 7.710 -10.324 -9.939 1.00 72.25 106 MET A C 1
ATOM 816 O O . MET A 1 106 ? 8.473 -11.252 -10.213 1.00 72.25 106 MET A O 1
ATOM 820 N N . GLU A 1 107 ? 6.481 -10.529 -9.465 1.00 75.00 107 GLU A N 1
ATOM 821 C CA . GLU A 1 107 ? 5.949 -11.869 -9.198 1.00 75.00 107 GLU A CA 1
ATOM 822 C C . GLU A 1 107 ? 5.878 -12.712 -10.475 1.00 75.00 107 GLU A C 1
ATOM 824 O O . GLU A 1 107 ? 6.341 -13.855 -10.497 1.00 75.00 107 GLU A O 1
ATOM 829 N N . ARG A 1 108 ? 5.422 -12.117 -11.586 1.00 75.44 108 ARG A N 1
ATOM 830 C CA . ARG A 1 108 ? 5.399 -12.781 -12.899 1.00 75.44 108 ARG A CA 1
ATOM 831 C C . ARG A 1 108 ? 6.789 -13.260 -13.324 1.00 75.44 108 ARG A C 1
ATOM 833 O O . ARG A 1 108 ? 6.948 -14.383 -13.799 1.00 75.44 108 ARG A O 1
ATOM 840 N N . ARG A 1 109 ? 7.819 -12.432 -13.129 1.00 71.56 109 ARG A N 1
ATOM 841 C CA . ARG A 1 109 ? 9.204 -12.783 -13.478 1.00 71.56 109 ARG A CA 1
ATOM 842 C C . ARG A 1 109 ? 9.765 -13.882 -12.576 1.00 71.56 109 ARG A C 1
ATOM 844 O O . ARG A 1 109 ? 10.424 -14.794 -13.078 1.00 71.56 109 ARG A O 1
ATOM 851 N N . ASN A 1 110 ? 9.511 -13.810 -11.272 1.00 71.75 110 ASN A N 1
ATOM 852 C CA . ASN A 1 110 ? 9.985 -14.812 -10.319 1.00 71.75 110 ASN A CA 1
ATOM 853 C C . ASN A 1 110 ? 9.366 -16.185 -10.594 1.00 71.75 110 ASN A C 1
ATOM 855 O O . ASN A 1 110 ? 10.097 -17.176 -10.630 1.00 71.75 110 ASN A O 1
ATOM 859 N N . ASN A 1 111 ? 8.068 -16.235 -10.891 1.00 72.94 111 ASN A N 1
ATOM 860 C CA . ASN A 1 111 ? 7.374 -17.475 -11.240 1.00 72.94 111 ASN A CA 1
ATOM 861 C C . ASN A 1 111 ? 7.922 -18.091 -12.539 1.00 72.94 111 ASN A C 1
ATOM 863 O O . ASN A 1 111 ? 8.164 -19.295 -12.612 1.00 72.94 111 ASN A O 1
ATOM 867 N N . ASN A 1 112 ? 8.232 -17.263 -13.538 1.00 73.06 112 ASN A N 1
ATOM 868 C CA . ASN A 1 112 ? 8.845 -17.741 -14.780 1.00 73.06 112 ASN A CA 1
ATOM 869 C C . ASN A 1 112 ? 10.275 -18.267 -14.559 1.00 73.06 112 ASN A C 1
ATOM 871 O O . ASN A 1 112 ? 10.672 -19.287 -15.126 1.00 73.06 112 ASN A O 1
ATOM 875 N N . ASN A 1 113 ? 11.058 -17.607 -13.702 1.00 71.62 113 ASN A N 1
ATOM 876 C CA . ASN A 1 113 ? 12.419 -18.035 -13.381 1.00 71.62 113 ASN A CA 1
ATOM 877 C C . ASN A 1 113 ? 12.452 -19.362 -12.606 1.00 71.62 113 ASN A C 1
ATOM 879 O O . ASN A 1 113 ? 13.311 -20.206 -12.875 1.00 71.62 113 ASN A O 1
ATOM 883 N N . THR A 1 114 ? 11.542 -19.571 -11.652 1.00 72.50 114 THR A N 1
ATOM 884 C CA . THR A 1 114 ? 11.466 -20.830 -10.890 1.00 72.50 114 THR A CA 1
ATOM 885 C C . THR A 1 114 ? 11.036 -21.996 -11.778 1.00 72.50 114 THR A C 1
ATOM 887 O O . THR A 1 114 ? 11.649 -23.065 -11.702 1.00 72.50 114 THR A O 1
ATOM 890 N N . ALA A 1 115 ? 10.072 -21.781 -12.679 1.00 71.00 115 ALA A N 1
ATOM 891 C CA . ALA A 1 115 ? 9.677 -22.763 -13.687 1.00 71.00 115 ALA A CA 1
ATOM 892 C C . ALA A 1 115 ? 10.861 -23.161 -14.588 1.00 71.00 115 ALA A C 1
ATOM 894 O O . ALA A 1 115 ? 11.187 -24.345 -14.706 1.00 71.00 115 ALA A O 1
ATOM 895 N N . ARG A 1 116 ? 11.599 -22.177 -15.120 1.00 72.06 116 ARG A N 1
ATOM 896 C CA . ARG A 1 116 ? 12.766 -22.416 -15.987 1.00 72.06 116 ARG A CA 1
ATOM 897 C C . ARG A 1 116 ? 13.903 -23.157 -15.273 1.00 72.06 116 ARG A C 1
ATOM 899 O O . ARG A 1 116 ? 14.558 -24.016 -15.863 1.00 72.06 116 ARG A O 1
ATOM 906 N N . ARG A 1 117 ? 14.138 -22.875 -13.983 1.00 74.69 117 ARG A N 1
ATOM 907 C CA . ARG A 1 117 ? 15.126 -23.610 -13.164 1.00 74.69 117 ARG A CA 1
ATOM 908 C C . ARG A 1 117 ? 14.721 -25.070 -12.948 1.00 74.69 117 ARG A C 1
ATOM 910 O O . ARG A 1 117 ? 15.591 -25.938 -12.994 1.00 74.69 117 ARG A O 1
ATOM 917 N N . ARG A 1 118 ? 13.430 -25.353 -12.732 1.00 76.56 118 ARG A N 1
ATOM 918 C CA . ARG A 1 118 ? 12.917 -26.730 -12.610 1.00 76.56 118 ARG A CA 1
ATOM 919 C C . ARG A 1 118 ? 13.086 -27.509 -13.913 1.00 76.56 118 ARG A C 1
ATOM 921 O O . ARG A 1 118 ? 13.523 -28.654 -13.873 1.00 76.56 118 ARG A O 1
ATOM 928 N N . GLU A 1 119 ? 12.818 -26.882 -15.055 1.00 75.62 119 GLU A N 1
ATO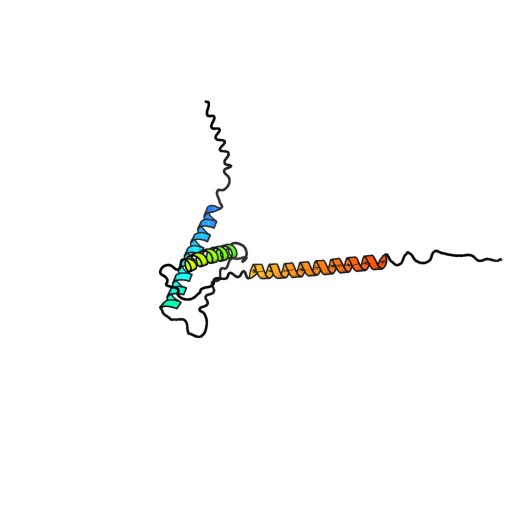M 929 C CA . GLU A 1 119 ? 13.003 -27.515 -16.365 1.00 75.62 119 GLU A CA 1
ATOM 930 C C . GLU A 1 119 ? 14.479 -27.826 -16.658 1.00 75.62 119 GLU A C 1
ATOM 932 O O . GLU A 1 119 ? 14.805 -28.935 -17.078 1.00 75.62 119 GLU A O 1
ATOM 937 N N . LYS A 1 120 ? 15.395 -26.894 -16.353 1.00 74.12 120 LYS A N 1
ATOM 938 C CA . LYS A 1 120 ? 16.841 -27.129 -16.505 1.00 74.12 120 LYS A CA 1
ATOM 939 C C . LYS A 1 120 ? 17.332 -28.290 -15.632 1.00 74.12 120 LYS A C 1
ATOM 941 O O . LYS A 1 120 ? 18.128 -29.097 -16.100 1.00 74.12 120 LYS A O 1
ATOM 946 N N . LYS A 1 121 ? 16.829 -28.408 -14.394 1.00 71.81 121 LYS A N 1
ATOM 947 C CA . LYS A 1 121 ? 17.134 -29.546 -13.508 1.00 71.81 121 LYS A CA 1
ATOM 948 C C . LYS A 1 121 ? 16.621 -30.872 -14.070 1.00 71.81 121 LYS A C 1
ATOM 950 O O . LYS A 1 121 ? 17.371 -31.839 -14.059 1.00 71.81 121 LYS A O 1
ATOM 955 N N . LYS A 1 122 ? 15.390 -30.906 -14.598 1.00 71.19 122 LYS A N 1
ATOM 956 C CA . LYS A 1 122 ? 14.842 -32.106 -15.252 1.00 71.19 122 LYS A CA 1
ATOM 957 C C . LYS A 1 122 ? 15.709 -32.534 -16.432 1.00 71.19 122 LYS A C 1
ATOM 959 O O . LYS A 1 122 ? 16.138 -33.678 -16.449 1.00 71.19 122 LYS A O 1
ATOM 964 N N . LYS A 1 123 ? 16.043 -31.600 -17.334 1.00 69.12 123 LYS A N 1
ATOM 965 C CA . LYS A 1 123 ? 16.908 -31.859 -18.497 1.00 69.12 123 LYS A CA 1
ATOM 966 C C . LYS A 1 123 ? 18.271 -32.420 -18.085 1.00 69.12 123 LYS A C 1
ATOM 968 O O . LYS A 1 123 ? 18.678 -33.440 -18.624 1.00 69.12 123 LYS A O 1
ATOM 973 N N . MET A 1 124 ? 18.924 -31.825 -17.083 1.00 59.81 124 MET A N 1
ATOM 974 C CA . MET A 1 124 ? 20.209 -32.322 -16.572 1.00 59.81 124 MET A CA 1
ATOM 975 C C . MET A 1 124 ? 20.103 -33.720 -15.944 1.00 59.81 124 MET A C 1
ATOM 977 O O . MET A 1 124 ? 20.948 -34.557 -16.233 1.00 59.81 124 MET A O 1
ATOM 981 N N . MET A 1 125 ? 19.058 -34.013 -15.159 1.00 59.56 125 MET A N 1
ATOM 982 C CA . MET A 1 125 ? 18.864 -35.355 -14.585 1.00 59.56 125 MET A CA 1
ATOM 983 C C . MET A 1 125 ? 18.600 -36.424 -15.651 1.00 59.56 125 MET A C 1
ATOM 985 O O . MET A 1 125 ? 19.150 -37.517 -15.541 1.00 59.56 125 MET A O 1
ATOM 989 N N . THR A 1 126 ? 17.816 -36.117 -16.692 1.00 59.38 126 THR A N 1
ATOM 990 C CA . THR A 1 126 ? 17.590 -37.043 -17.818 1.00 59.38 126 THR A CA 1
ATOM 991 C C . THR A 1 126 ? 18.849 -37.294 -18.638 1.00 59.38 126 THR A C 1
ATOM 993 O O . THR A 1 126 ? 19.052 -38.408 -19.099 1.00 59.38 126 THR A O 1
ATOM 996 N N . THR A 1 127 ? 19.723 -36.295 -18.797 1.00 58.59 127 THR A N 1
ATOM 997 C CA . THR A 1 127 ? 21.000 -36.480 -19.502 1.00 58.59 127 THR A CA 1
ATOM 998 C C . THR A 1 127 ? 21.972 -37.339 -18.695 1.00 58.59 127 THR A C 1
ATOM 1000 O O . THR A 1 127 ? 22.688 -38.137 -19.276 1.00 58.59 127 THR A O 1
ATOM 1003 N N . THR A 1 128 ? 21.987 -37.239 -17.364 1.00 55.94 128 THR A N 1
ATOM 1004 C CA . THR A 1 128 ? 22.861 -38.079 -16.526 1.00 55.94 128 THR A CA 1
ATOM 1005 C C . THR A 1 128 ? 22.392 -39.537 -16.446 1.00 55.94 128 THR A C 1
ATOM 1007 O O . THR A 1 128 ? 23.214 -40.433 -16.292 1.00 55.94 128 THR A O 1
ATOM 1010 N N . THR A 1 129 ? 21.091 -39.811 -16.585 1.00 50.16 129 THR A N 1
ATOM 1011 C CA . THR A 1 129 ? 20.561 -41.190 -16.550 1.00 50.16 129 THR A CA 1
ATOM 1012 C C . THR A 1 129 ? 20.785 -41.955 -17.856 1.00 50.16 129 THR A C 1
ATOM 1014 O O . THR A 1 129 ? 21.018 -43.165 -17.821 1.00 50.16 129 THR A O 1
ATOM 1017 N N . THR A 1 130 ? 20.796 -41.277 -19.006 1.00 50.09 130 THR A N 1
ATOM 1018 C CA . THR A 1 130 ? 21.107 -41.924 -20.289 1.00 50.09 130 THR A CA 1
ATOM 1019 C C . THR A 1 130 ? 22.591 -42.261 -20.445 1.00 50.09 130 THR A C 1
ATOM 1021 O O . THR A 1 130 ? 22.902 -43.317 -20.990 1.00 50.09 130 THR A O 1
ATOM 1024 N N . THR A 1 131 ? 23.522 -41.461 -19.912 1.00 48.06 131 THR A N 1
ATOM 1025 C CA . THR A 1 131 ? 24.963 -41.779 -20.006 1.00 48.06 131 THR A CA 1
ATOM 1026 C C . THR A 1 131 ? 25.389 -42.934 -19.096 1.00 48.06 131 THR A C 1
ATOM 1028 O O . THR A 1 131 ? 26.277 -43.699 -19.463 1.00 48.06 131 THR A O 1
ATOM 1031 N N . THR A 1 132 ? 24.746 -43.113 -17.938 1.00 43.75 132 THR A N 1
ATOM 1032 C CA . THR A 1 132 ? 25.055 -44.237 -17.035 1.00 43.75 132 THR A CA 1
ATOM 1033 C C . THR A 1 132 ? 24.532 -45.573 -17.568 1.00 43.75 132 THR A C 1
ATOM 1035 O O . THR A 1 132 ? 25.158 -46.597 -17.334 1.00 43.75 132 THR A O 1
ATOM 1038 N N . THR A 1 133 ? 23.450 -45.584 -18.354 1.00 41.19 133 THR A N 1
ATOM 1039 C CA . THR A 1 133 ? 22.894 -46.837 -18.908 1.00 41.19 133 THR A CA 1
ATOM 1040 C C . THR A 1 133 ? 23.713 -47.377 -20.092 1.00 41.19 133 THR A C 1
ATOM 1042 O O . THR A 1 133 ? 23.756 -48.584 -20.310 1.00 41.19 133 THR A O 1
ATOM 1045 N N . HIS A 1 134 ? 24.416 -46.520 -20.842 1.00 40.28 134 HIS A N 1
ATOM 1046 C CA . HIS A 1 134 ? 25.250 -46.963 -21.970 1.00 40.28 134 HIS A CA 1
ATOM 1047 C C . HIS A 1 134 ? 26.659 -47.436 -21.580 1.00 40.28 134 HIS A C 1
ATOM 1049 O O . HIS A 1 134 ? 27.302 -48.100 -22.385 1.00 40.28 134 HIS A O 1
ATOM 1055 N N . ARG A 1 135 ? 27.142 -47.144 -20.362 1.00 39.53 135 ARG A N 1
ATOM 1056 C CA . ARG A 1 135 ? 28.467 -47.599 -19.894 1.00 39.53 135 ARG A CA 1
ATOM 1057 C C . ARG A 1 135 ? 28.440 -48.976 -19.214 1.00 39.53 135 ARG A C 1
ATOM 1059 O O . ARG A 1 135 ? 29.491 -49.553 -18.977 1.00 39.53 135 ARG A O 1
ATOM 1066 N N . SER A 1 136 ? 27.259 -49.521 -18.931 1.00 41.78 136 SER A N 1
ATOM 1067 C CA . SER A 1 136 ? 27.101 -50.806 -18.231 1.00 41.78 136 SER A CA 1
ATOM 1068 C C . SER A 1 136 ? 26.985 -52.028 -19.154 1.00 41.78 136 SER A C 1
ATOM 1070 O O . SER A 1 136 ? 26.694 -53.107 -18.661 1.00 41.78 136 SER A O 1
ATOM 1072 N N . LYS A 1 137 ? 27.184 -51.891 -20.475 1.00 44.91 137 LYS A N 1
ATOM 1073 C CA . LYS A 1 137 ? 27.075 -53.001 -21.450 1.00 44.91 137 LYS A CA 1
ATOM 1074 C C . LYS A 1 137 ? 28.404 -53.429 -22.101 1.00 44.91 137 LYS A C 1
ATOM 1076 O O . LYS A 1 137 ? 28.376 -54.028 -23.166 1.00 44.91 137 LYS A O 1
ATOM 1081 N N . GLN A 1 138 ? 29.557 -53.096 -21.519 1.00 44.19 138 GLN A N 1
ATOM 1082 C CA . GLN A 1 138 ? 30.876 -53.438 -22.093 1.00 44.19 138 GLN A CA 1
ATOM 1083 C C . GLN A 1 138 ? 31.745 -54.334 -21.196 1.00 44.19 138 GLN A C 1
ATOM 1085 O O . GLN A 1 138 ? 32.936 -54.443 -21.443 1.00 44.19 138 GLN A O 1
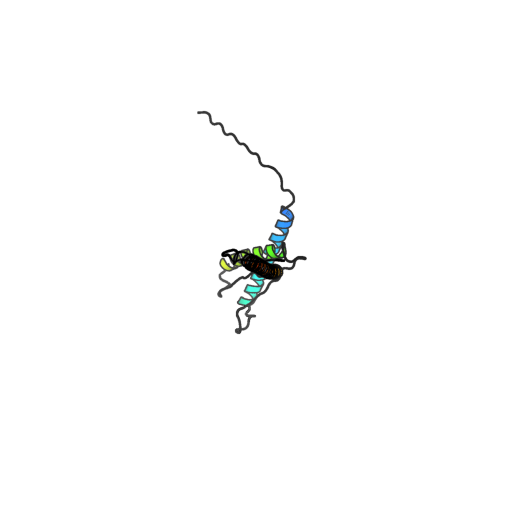ATOM 1090 N N . ASN A 1 139 ? 31.177 -54.966 -20.164 1.00 43.22 139 ASN A N 1
ATOM 1091 C CA . ASN A 1 139 ? 31.966 -55.672 -19.148 1.00 43.22 139 ASN A CA 1
ATOM 1092 C C . ASN A 1 139 ? 31.439 -57.070 -18.783 1.00 43.22 139 ASN A C 1
ATOM 1094 O O . ASN A 1 139 ? 31.681 -57.525 -17.671 1.00 43.22 139 ASN A O 1
ATOM 1098 N N . GLU A 1 140 ? 30.735 -57.750 -19.687 1.00 44.72 140 GLU A N 1
ATOM 1099 C CA . GLU A 1 140 ? 30.399 -59.166 -19.498 1.00 44.72 140 GLU A CA 1
ATOM 1100 C C . GLU A 1 140 ? 30.743 -59.955 -20.768 1.00 44.72 140 GLU A C 1
ATOM 1102 O O . GLU A 1 140 ? 30.238 -59.617 -21.841 1.00 44.72 140 GLU A O 1
ATOM 1107 N N . LEU A 1 141 ? 31.542 -61.015 -20.569 1.00 48.94 141 LEU A N 1
ATOM 1108 C CA . LEU A 1 141 ? 31.887 -62.129 -21.468 1.00 48.94 141 LEU A CA 1
ATOM 1109 C C . LEU A 1 141 ? 33.142 -61.961 -22.349 1.00 48.94 141 LEU A C 1
ATOM 1111 O O . LEU A 1 141 ? 33.033 -61.924 -23.566 1.00 48.94 141 LEU A O 1
ATOM 1115 N N . ASP A 1 142 ? 34.316 -61.936 -21.711 1.00 46.94 142 ASP A N 1
ATOM 1116 C CA . ASP A 1 142 ? 35.587 -62.427 -22.276 1.00 46.94 142 ASP A CA 1
ATOM 1117 C C . ASP A 1 142 ? 36.251 -63.300 -21.190 1.00 46.94 142 ASP A C 1
ATOM 1119 O O . ASP A 1 142 ? 37.272 -62.920 -20.631 1.00 46.94 142 ASP A O 1
ATOM 1123 N N . ASP A 1 143 ? 35.612 -64.409 -20.815 1.00 46.06 143 ASP A N 1
ATOM 1124 C CA . ASP A 1 143 ? 36.207 -65.432 -19.948 1.00 46.06 143 ASP A CA 1
ATOM 1125 C C . ASP A 1 143 ? 35.781 -66.814 -20.474 1.00 46.06 143 ASP A C 1
ATOM 1127 O O . ASP A 1 143 ? 34.580 -67.077 -20.596 1.00 46.06 143 ASP A O 1
ATOM 1131 N N . ASP A 1 144 ? 36.805 -67.632 -20.747 1.00 45.34 144 ASP A N 1
ATOM 1132 C CA . ASP A 1 144 ? 36.836 -69.103 -20.776 1.00 45.34 144 ASP A CA 1
ATOM 1133 C C . ASP A 1 144 ? 36.114 -69.788 -21.963 1.00 45.34 144 ASP A C 1
ATOM 1135 O O . ASP A 1 144 ? 34.981 -69.462 -22.303 1.00 45.34 144 ASP A O 1
ATOM 1139 N N . ASP A 1 145 ? 36.621 -70.796 -22.669 1.00 47.81 145 ASP A N 1
ATOM 1140 C CA . ASP A 1 145 ? 37.840 -71.610 -22.670 1.00 47.81 145 ASP A CA 1
ATOM 1141 C C . ASP A 1 145 ? 37.750 -72.470 -23.964 1.00 47.81 145 ASP A C 1
ATOM 1143 O O . ASP A 1 145 ? 36.654 -72.657 -24.497 1.00 47.81 145 ASP A O 1
ATOM 1147 N N . ASP A 1 146 ? 38.903 -72.919 -24.467 1.00 49.84 146 ASP A N 1
ATOM 1148 C CA . ASP A 1 146 ? 39.211 -74.143 -25.240 1.00 49.84 146 ASP A CA 1
ATOM 1149 C C . ASP A 1 146 ? 38.115 -74.912 -26.031 1.00 49.84 146 ASP A C 1
ATOM 1151 O O . ASP A 1 146 ? 37.073 -75.286 -25.503 1.00 49.84 146 ASP A O 1
ATOM 1155 N N . ASP A 1 147 ? 38.408 -75.220 -27.308 1.00 50.16 147 ASP A N 1
ATOM 1156 C CA . ASP A 1 147 ? 38.499 -76.602 -27.843 1.00 50.16 147 ASP A CA 1
ATOM 1157 C C . ASP A 1 147 ? 38.573 -76.613 -29.396 1.00 50.16 147 ASP A C 1
ATOM 1159 O O . ASP A 1 147 ? 37.632 -76.238 -30.097 1.00 50.16 147 ASP A O 1
ATOM 1163 N N . ASP A 1 148 ? 39.750 -77.015 -29.890 1.00 52.00 148 ASP A 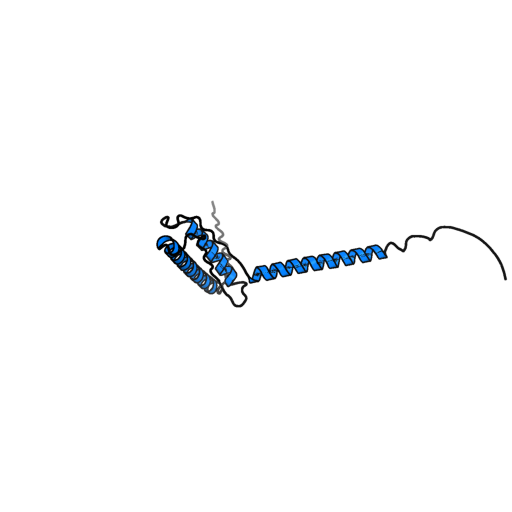N 1
ATOM 1164 C CA . ASP A 1 148 ? 40.026 -78.071 -30.882 1.00 52.00 148 ASP A CA 1
ATOM 1165 C C . ASP A 1 148 ? 39.434 -78.100 -32.324 1.00 52.00 148 ASP A C 1
ATOM 1167 O O . ASP A 1 148 ? 38.230 -78.122 -32.573 1.00 52.00 148 ASP A O 1
ATOM 1171 N N . ASP A 1 149 ? 40.396 -78.273 -33.246 1.00 50.78 149 ASP A N 1
ATOM 1172 C CA . ASP A 1 149 ? 40.455 -79.240 -34.360 1.00 50.78 149 ASP A CA 1
ATOM 1173 C C . ASP A 1 149 ? 39.937 -78.956 -35.799 1.00 50.78 149 ASP A C 1
ATOM 1175 O O . ASP A 1 149 ? 38.780 -78.638 -36.072 1.00 50.78 149 ASP A O 1
ATOM 1179 N N . ASP A 1 150 ? 40.893 -79.229 -36.705 1.00 49.62 150 ASP A N 1
ATOM 1180 C CA . ASP A 1 150 ? 40.845 -79.932 -37.999 1.00 49.62 150 ASP A CA 1
ATOM 1181 C C . ASP A 1 150 ? 40.539 -79.235 -39.351 1.00 49.62 150 ASP A C 1
ATOM 1183 O O . ASP A 1 150 ? 39.433 -78.790 -39.653 1.00 49.62 150 ASP A O 1
ATOM 1187 N N . ASP A 1 151 ? 41.604 -79.254 -40.176 1.00 50.53 151 ASP A N 1
ATOM 1188 C CA . ASP A 1 151 ? 41.743 -79.740 -41.566 1.00 50.53 151 ASP A CA 1
ATOM 1189 C C . ASP A 1 151 ? 40.805 -79.257 -42.697 1.00 50.53 151 ASP A C 1
ATOM 1191 O O . ASP A 1 151 ? 39.614 -79.561 -42.728 1.00 50.53 151 ASP A O 1
ATOM 1195 N N . ASP A 1 152 ? 41.408 -78.613 -43.716 1.00 49.00 152 ASP A N 1
ATOM 1196 C CA . ASP A 1 152 ? 41.629 -79.190 -45.073 1.00 49.00 152 ASP A CA 1
ATOM 1197 C C . ASP A 1 152 ? 42.655 -78.356 -45.888 1.00 49.00 152 ASP A C 1
ATOM 1199 O O . ASP A 1 152 ? 42.518 -77.106 -45.945 1.00 49.00 152 ASP A O 1
#

Secondary structure (DSSP, 8-state):
---------------SSSHHHHHHHHHHHHHHHHHHHHHHHHHHHS--S-TTS----------TTSSSHHHHHHHHHHHHHHHHHHHTGGG---S--------HHHHHHHHHHHHHHHHHHHHHHHHHHHHHHHSTTSSS------------

pLDDT: mean 71.91, std 17.43, range [39.53, 94.94]

Organism: Cyclophora tenuis (NCBI:txid216820)

Radius of gyration: 34.39 Å; chains: 1; bounding box: 75×96×71 Å